Protein AF-A0A2V9RQV1-F1 (afdb_monomer_lite)

Radius of gyration: 17.55 Å; chains: 1; bounding box: 48×33×41 Å

Secondary structure (DSSP, 8-state):
--PPPTTTTS--GGGS--BTTB--HHHHHTTPPPTTS---S------HHHHHHHHH-HHHHHHHHHHHHHHHHHS-SSHHHHHHHHHHHHHSSPPPHHHHHHHHHHHHHHHHHTT-

Sequence (116 aa):
YTQSPKPDLYRRGMYTVWKRTVPPPSLTILDAPDREKCTARRAVTNTPLQALVLLNDPTYVEASRALADRTLRNGGRSDHARIDFAFKLATARTPDPQERAVLLGSLREFRSIYRH

Foldseek 3Di:
DDQDDPPVNDDDCVPPDQDLVDGDVLCVLCQNDRPVDDDPDGDDDPDVVNVVCCVPPVVNVVVVVVLQVCLVVPQDDDPLSSCQSSCCVVPVDGDDPVRSVVVVVVVVVVCVVPVD

pLDDT: mean 70.28, std 18.47, range [38.59, 93.75]

Structure (mmCIF, N/CA/C/O backbone):
data_AF-A0A2V9RQV1-F1
#
_entry.id   AF-A0A2V9RQV1-F1
#
loop_
_atom_site.group_PDB
_atom_site.id
_atom_site.type_symbol
_atom_site.label_atom_id
_atom_site.label_alt_id
_atom_site.label_comp_id
_atom_site.label_asym_id
_atom_site.label_entity_id
_atom_site.label_seq_id
_atom_site.pdbx_PDB_ins_code
_atom_site.Cartn_x
_atom_site.Cartn_y
_atom_site.Cartn_z
_atom_site.occupancy
_atom_site.B_iso_or_equiv
_atom_site.auth_seq_id
_atom_site.auth_comp_id
_atom_site.auth_asym_id
_atom_site.auth_atom_id
_atom_site.pdbx_PDB_model_num
ATOM 1 N N . TYR A 1 1 ? 7.440 -3.660 -26.383 1.00 42.28 1 TYR A N 1
ATOM 2 C CA . TYR A 1 1 ? 7.339 -4.539 -25.203 1.00 42.28 1 TYR A CA 1
ATOM 3 C C . TYR A 1 1 ? 6.146 -5.446 -25.429 1.00 42.28 1 TYR A C 1
ATOM 5 O O . TYR A 1 1 ? 5.025 -4.957 -25.437 1.00 42.28 1 TYR A O 1
ATOM 13 N N . THR A 1 2 ? 6.381 -6.715 -25.748 1.00 38.59 2 THR A N 1
ATOM 14 C CA . THR A 1 2 ? 5.307 -7.660 -26.081 1.00 38.59 2 THR A CA 1
ATOM 15 C C . THR A 1 2 ? 4.941 -8.412 -24.811 1.00 38.59 2 THR A C 1
ATOM 17 O O . THR A 1 2 ? 5.786 -9.086 -24.229 1.00 38.59 2 THR A O 1
ATOM 20 N N . GLN A 1 3 ? 3.713 -8.224 -24.336 1.00 47.28 3 GLN A N 1
ATOM 21 C CA . GLN A 1 3 ? 3.222 -8.820 -23.098 1.00 47.28 3 GLN A CA 1
ATOM 22 C C . GLN A 1 3 ? 3.085 -10.343 -23.262 1.00 47.28 3 GLN A C 1
ATOM 24 O O . GLN A 1 3 ? 2.511 -10.810 -24.246 1.00 47.28 3 GLN A O 1
ATOM 29 N N . SER A 1 4 ? 3.606 -11.119 -22.311 1.00 51.34 4 SER A N 1
ATOM 30 C CA . SER A 1 4 ? 3.485 -12.583 -22.328 1.00 51.34 4 SER A CA 1
ATOM 31 C C . SER A 1 4 ? 2.015 -13.033 -22.218 1.00 51.34 4 SER A C 1
ATOM 33 O O . SER A 1 4 ? 1.238 -12.391 -21.502 1.00 51.34 4 SER A O 1
ATOM 35 N N . PRO A 1 5 ? 1.606 -14.129 -22.890 1.00 61.59 5 PRO A N 1
ATOM 36 C CA . PRO A 1 5 ? 0.226 -14.614 -22.865 1.00 61.59 5 PRO A CA 1
ATOM 37 C C . PRO A 1 5 ? -0.231 -15.046 -21.458 1.00 61.59 5 PRO A C 1
ATOM 39 O O . PRO A 1 5 ? 0.555 -15.526 -20.641 1.00 61.59 5 PRO A O 1
ATOM 42 N N . LYS A 1 6 ? -1.528 -14.842 -21.182 1.00 56.41 6 LYS A N 1
ATOM 43 C CA . LYS A 1 6 ? -2.225 -14.996 -19.887 1.00 56.41 6 LYS A CA 1
ATOM 44 C C . LYS A 1 6 ? -2.426 -16.478 -19.521 1.00 56.41 6 LYS A C 1
ATOM 46 O O . LYS A 1 6 ? -3.512 -17.017 -19.708 1.00 56.41 6 LYS A O 1
ATOM 51 N N . PRO A 1 7 ? -1.357 -17.172 -19.117 1.00 52.41 7 PRO A N 1
ATOM 52 C CA . PRO A 1 7 ? -1.179 -17.535 -17.703 1.00 52.41 7 PRO A CA 1
ATOM 53 C C . PRO A 1 7 ? 0.170 -17.070 -17.135 1.00 52.41 7 PRO A C 1
ATOM 55 O O . PRO A 1 7 ? 0.355 -16.997 -15.925 1.00 52.41 7 PRO A O 1
ATOM 58 N N . ASP A 1 8 ? 1.100 -16.710 -18.014 1.00 56.31 8 ASP A N 1
ATOM 59 C CA . ASP A 1 8 ? 2.508 -16.474 -17.704 1.00 56.31 8 ASP A CA 1
ATOM 60 C C . ASP A 1 8 ? 2.794 -15.023 -17.278 1.00 56.31 8 ASP A C 1
ATOM 62 O O . ASP A 1 8 ? 3.937 -14.659 -16.988 1.00 56.31 8 ASP A O 1
ATOM 66 N N . LEU A 1 9 ? 1.742 -14.199 -17.250 1.00 53.31 9 LEU A N 1
ATOM 67 C CA . LEU A 1 9 ? 1.756 -12.792 -16.856 1.00 53.31 9 LEU A CA 1
ATOM 68 C C . LEU A 1 9 ? 1.738 -12.606 -15.329 1.00 53.31 9 LEU A C 1
ATOM 70 O O . LEU A 1 9 ? 2.358 -11.680 -14.815 1.00 53.31 9 LEU A O 1
ATOM 74 N N . TYR A 1 10 ? 1.054 -13.492 -14.599 1.00 55.53 10 TYR A N 1
ATOM 75 C CA . TYR A 1 10 ? 0.882 -13.397 -13.147 1.00 55.53 10 TYR A CA 1
ATOM 76 C C . 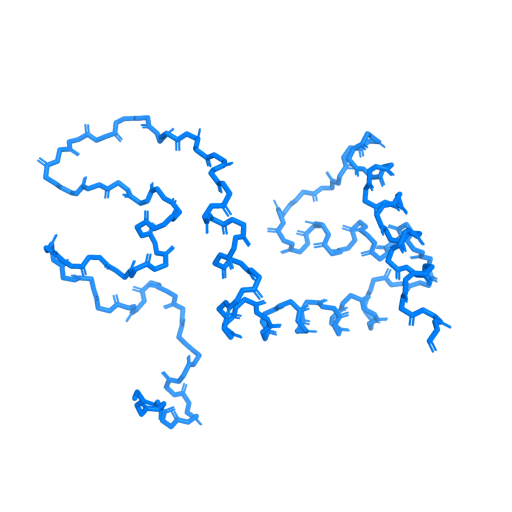TYR A 1 10 ? 1.739 -14.450 -12.442 1.00 55.53 10 TYR A C 1
ATOM 78 O O . TYR A 1 10 ? 1.256 -15.512 -12.053 1.00 55.53 10 TYR A O 1
ATOM 86 N N . ARG A 1 11 ? 3.033 -14.166 -12.269 1.00 63.34 11 ARG A N 1
ATOM 87 C CA . ARG A 1 11 ? 3.950 -15.035 -11.513 1.00 63.34 11 ARG A CA 1
ATOM 88 C C . ARG A 1 11 ? 4.288 -14.398 -10.174 1.00 63.34 11 ARG A C 1
ATOM 90 O O . ARG A 1 11 ? 4.452 -13.184 -10.077 1.00 63.34 11 ARG A O 1
ATOM 97 N N . ARG A 1 12 ? 4.437 -15.217 -9.127 1.00 56.88 12 ARG A N 1
ATOM 98 C CA . ARG A 1 12 ? 5.029 -14.742 -7.866 1.00 56.88 12 ARG A CA 1
ATOM 99 C C . ARG A 1 12 ? 6.444 -14.247 -8.176 1.00 56.88 12 ARG A C 1
ATOM 101 O O . ARG A 1 12 ? 7.188 -14.973 -8.829 1.00 56.88 12 ARG A O 1
ATOM 108 N N . GLY A 1 13 ? 6.830 -13.069 -7.677 1.00 55.28 13 GLY A N 1
ATOM 109 C CA . GLY A 1 13 ? 8.152 -12.472 -7.943 1.00 55.28 13 GLY A CA 1
ATOM 110 C C . GLY A 1 13 ? 9.347 -13.369 -7.577 1.00 55.28 13 GLY A C 1
ATOM 111 O O . GLY A 1 13 ? 10.436 -13.195 -8.109 1.00 55.28 13 GLY A O 1
ATOM 112 N N . MET A 1 14 ? 9.118 -14.386 -6.737 1.00 53.59 14 MET A N 1
ATOM 113 C CA . MET A 1 14 ? 10.054 -15.474 -6.430 1.00 53.59 14 MET A CA 1
ATOM 114 C C . MET A 1 14 ? 10.518 -16.267 -7.669 1.00 53.59 14 MET A C 1
ATOM 116 O O . MET A 1 14 ? 11.609 -16.825 -7.650 1.00 53.59 14 MET A O 1
ATOM 120 N N . TYR A 1 15 ? 9.716 -16.309 -8.736 1.00 51.25 15 TYR A N 1
ATOM 121 C CA . TYR A 1 15 ? 10.011 -17.036 -9.978 1.00 51.25 15 TYR A CA 1
ATOM 122 C C . TYR A 1 15 ? 10.481 -16.122 -11.116 1.00 51.25 15 TYR A C 1
ATOM 124 O O . TYR A 1 15 ? 10.589 -16.562 -12.262 1.00 51.25 15 TYR A O 1
ATOM 132 N N . THR A 1 16 ? 10.751 -14.848 -10.828 1.00 54.41 16 THR A N 1
ATOM 133 C CA . THR A 1 16 ? 11.355 -13.941 -11.805 1.00 54.41 16 THR A CA 1
ATOM 134 C C . THR A 1 16 ? 12.833 -14.287 -11.954 1.00 54.41 16 THR A C 1
ATOM 136 O O . THR A 1 16 ? 13.551 -14.425 -10.964 1.00 54.41 16 THR A O 1
ATOM 139 N N . VAL A 1 17 ? 13.305 -14.422 -13.196 1.00 53.09 17 VAL A N 1
ATOM 140 C CA . VAL A 1 17 ? 14.724 -14.669 -13.481 1.00 53.09 17 VAL A CA 1
ATOM 141 C C . VAL A 1 17 ? 15.550 -13.505 -12.936 1.00 53.09 17 VAL A C 1
ATOM 143 O O . VAL A 1 17 ? 15.470 -12.383 -13.431 1.00 53.09 17 VAL A O 1
ATOM 146 N N . TRP A 1 18 ? 16.356 -13.783 -11.916 1.00 43.28 18 TRP A N 1
ATOM 147 C CA . TRP A 1 18 ? 17.261 -12.817 -11.306 1.00 43.28 18 TRP A CA 1
ATOM 148 C C . TRP A 1 18 ? 18.658 -13.014 -11.898 1.00 43.28 18 TRP A C 1
ATOM 150 O O . TRP A 1 18 ? 19.372 -13.952 -11.539 1.00 43.28 18 TRP A O 1
ATOM 160 N N . LYS A 1 19 ? 19.058 -12.151 -12.837 1.00 49.16 19 LYS A N 1
ATOM 161 C CA . LYS A 1 19 ? 20.439 -12.125 -13.341 1.00 49.16 19 LYS A CA 1
ATOM 162 C C . LYS A 1 19 ? 21.303 -11.352 -12.343 1.00 49.16 19 LYS A C 1
ATOM 164 O O . LYS A 1 19 ? 20.899 -10.273 -11.920 1.00 49.16 19 LYS A O 1
ATOM 169 N N . ARG A 1 20 ? 22.479 -11.884 -11.974 1.00 49.31 20 ARG A N 1
ATOM 170 C CA . ARG A 1 20 ? 23.377 -11.281 -10.959 1.00 49.31 20 ARG A CA 1
ATOM 171 C C . ARG A 1 20 ? 23.680 -9.800 -11.218 1.00 49.31 20 ARG A C 1
ATOM 173 O O . ARG A 1 20 ? 23.742 -9.038 -10.271 1.00 49.31 20 ARG A O 1
ATOM 180 N N . THR A 1 21 ? 23.790 -9.401 -12.481 1.00 41.09 21 THR A N 1
ATOM 181 C CA . THR A 1 21 ? 24.127 -8.034 -12.910 1.00 41.09 21 THR A CA 1
ATOM 182 C C . THR A 1 21 ? 22.934 -7.199 -13.384 1.00 41.09 21 THR A C 1
ATOM 184 O O . THR A 1 21 ? 23.107 -6.027 -13.697 1.00 41.09 21 THR A O 1
ATOM 187 N N . VAL A 1 22 ? 21.724 -7.770 -13.461 1.00 50.72 22 VAL A N 1
ATOM 188 C CA . VAL A 1 22 ? 20.514 -7.054 -13.907 1.00 50.72 22 VAL A CA 1
ATOM 189 C C . VAL A 1 22 ? 19.325 -7.493 -13.044 1.00 50.72 22 VAL A C 1
ATOM 191 O O . VAL A 1 22 ? 18.566 -8.387 -13.440 1.00 50.72 22 VAL A O 1
ATOM 194 N N . PRO A 1 23 ? 19.174 -6.930 -11.832 1.00 52.31 23 PRO A N 1
ATOM 195 C CA . PRO A 1 23 ? 17.968 -7.125 -11.040 1.00 52.31 23 PRO A CA 1
ATOM 196 C C . PRO A 1 23 ? 16.734 -6.567 -11.776 1.00 52.31 23 PRO A C 1
ATOM 198 O O . PRO A 1 23 ? 16.857 -5.629 -12.570 1.00 52.31 23 PRO A O 1
ATOM 201 N N . PRO A 1 24 ? 15.530 -7.120 -11.530 1.00 54.94 24 PRO A N 1
ATOM 202 C CA . PRO A 1 24 ? 14.290 -6.557 -12.051 1.00 54.94 24 PRO A CA 1
ATOM 203 C C . PRO A 1 24 ? 14.176 -5.070 -11.671 1.00 54.94 24 PRO A C 1
ATOM 205 O O . PRO A 1 24 ? 14.311 -4.748 -10.489 1.00 54.94 24 PRO A O 1
ATOM 208 N N . PRO A 1 25 ? 13.913 -4.160 -12.626 1.00 54.38 25 PRO A N 1
ATOM 209 C CA . PRO A 1 25 ? 14.002 -2.716 -12.395 1.00 54.38 25 PRO A CA 1
ATOM 210 C C . PRO A 1 25 ? 13.075 -2.219 -11.273 1.00 54.38 25 PRO A C 1
ATOM 212 O O . PRO A 1 25 ? 13.452 -1.328 -10.517 1.00 54.38 25 PRO A O 1
ATOM 215 N N . SER A 1 26 ? 11.912 -2.850 -11.087 1.00 51.66 26 SER A N 1
ATOM 216 C CA . SER A 1 26 ? 10.981 -2.548 -9.991 1.00 51.66 26 SER A CA 1
ATOM 217 C C . SER A 1 26 ? 11.530 -2.888 -8.598 1.00 51.66 26 SER A C 1
ATOM 219 O O . SER A 1 26 ? 11.162 -2.235 -7.625 1.00 51.66 26 SER A O 1
ATOM 221 N N . LEU A 1 27 ? 12.428 -3.874 -8.486 1.00 55.25 27 LEU A N 1
ATOM 222 C CA . LEU A 1 27 ? 13.088 -4.238 -7.230 1.00 55.25 27 LEU A CA 1
ATOM 223 C C . LEU A 1 27 ? 14.263 -3.306 -6.926 1.00 55.25 27 LEU A C 1
ATOM 225 O O . LEU A 1 27 ? 14.428 -2.913 -5.776 1.00 55.25 27 LEU A O 1
ATOM 229 N N . THR A 1 28 ? 15.030 -2.898 -7.942 1.00 54.72 28 THR A N 1
ATOM 230 C CA . THR A 1 28 ? 16.098 -1.891 -7.796 1.00 54.72 28 THR A CA 1
ATOM 231 C C . THR A 1 28 ? 15.545 -0.566 -7.288 1.00 54.72 28 THR A C 1
ATOM 233 O O . THR A 1 28 ? 16.129 0.049 -6.404 1.00 54.72 28 THR A O 1
ATOM 236 N N . ILE A 1 29 ? 14.388 -0.152 -7.814 1.00 53.62 29 ILE A N 1
ATOM 237 C CA . ILE A 1 29 ? 13.703 1.067 -7.381 1.00 53.62 29 ILE A CA 1
ATOM 238 C C . ILE A 1 29 ? 13.278 0.972 -5.912 1.00 53.62 29 ILE A C 1
ATOM 240 O O . ILE A 1 29 ? 13.358 1.969 -5.212 1.00 53.62 29 ILE A O 1
ATOM 244 N N . LEU A 1 30 ? 12.887 -0.205 -5.418 1.00 53.62 30 LEU A N 1
ATOM 245 C CA . LEU A 1 30 ? 12.518 -0.436 -4.013 1.00 53.62 30 LEU A CA 1
ATOM 246 C C . LEU A 1 30 ? 13.719 -0.836 -3.138 1.00 53.62 30 LEU A C 1
ATOM 248 O O . LEU A 1 30 ? 13.569 -1.624 -2.200 1.00 53.62 30 LEU A O 1
ATOM 252 N N . ASP A 1 31 ? 14.908 -0.325 -3.452 1.00 51.84 31 ASP A N 1
ATOM 253 C CA . ASP A 1 31 ? 16.131 -0.522 -2.668 1.00 51.84 31 ASP A CA 1
ATOM 254 C C . ASP A 1 31 ? 16.466 -2.008 -2.442 1.00 51.84 31 ASP A C 1
ATOM 256 O O . ASP A 1 31 ? 16.800 -2.437 -1.329 1.00 51.84 31 ASP A O 1
ATOM 260 N N . ALA A 1 32 ? 16.312 -2.841 -3.479 1.00 48.19 32 ALA A N 1
ATOM 261 C CA . ALA A 1 32 ? 16.791 -4.217 -3.421 1.00 48.19 32 ALA A CA 1
ATOM 262 C C . ALA A 1 32 ? 18.320 -4.224 -3.228 1.00 48.19 32 ALA A C 1
ATOM 264 O O . ALA A 1 32 ? 19.030 -3.555 -3.981 1.00 48.19 32 ALA A O 1
ATOM 265 N N . PRO A 1 33 ? 18.839 -4.975 -2.239 1.00 49.25 33 PRO A N 1
ATOM 266 C CA . PRO A 1 33 ? 20.267 -5.006 -1.963 1.00 49.25 33 PRO A CA 1
ATOM 267 C C . PRO A 1 33 ? 21.026 -5.687 -3.106 1.00 49.25 33 PRO A C 1
ATOM 269 O O . PRO A 1 33 ? 20.592 -6.718 -3.632 1.00 49.25 33 PRO A O 1
ATOM 272 N N . ASP A 1 34 ? 22.180 -5.125 -3.456 1.00 49.09 34 ASP A N 1
ATOM 273 C CA . ASP A 1 34 ? 23.133 -5.753 -4.366 1.00 49.09 34 ASP A CA 1
ATOM 274 C C . ASP A 1 34 ? 23.757 -6.995 -3.699 1.00 49.09 34 ASP A C 1
ATOM 276 O O . ASP A 1 34 ? 24.010 -7.014 -2.492 1.00 49.09 34 ASP A O 1
ATOM 280 N N . ARG A 1 35 ? 23.981 -8.060 -4.474 1.00 53.50 35 ARG A N 1
ATOM 281 C CA . ARG A 1 35 ? 24.515 -9.345 -3.988 1.00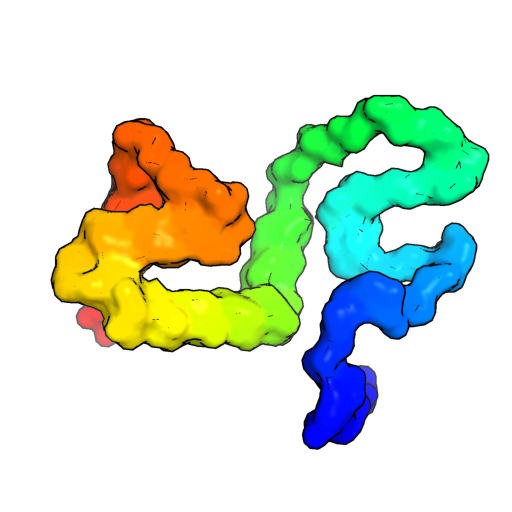 53.50 35 ARG A CA 1
ATOM 282 C C . ARG A 1 35 ? 26.042 -9.417 -4.008 1.00 53.50 35 ARG A C 1
ATOM 284 O O . ARG A 1 35 ? 26.593 -10.416 -3.557 1.00 53.50 35 ARG A O 1
ATOM 291 N N . GLU A 1 36 ? 26.715 -8.372 -4.479 1.00 52.72 36 GLU A N 1
ATOM 292 C CA . GLU A 1 36 ? 28.180 -8.255 -4.459 1.00 52.72 36 GLU A CA 1
ATOM 293 C C . GLU A 1 36 ? 28.737 -7.948 -3.052 1.00 52.72 36 GLU A C 1
ATOM 295 O O . GLU A 1 36 ? 29.929 -8.121 -2.799 1.00 52.72 36 GLU A O 1
ATOM 300 N N . LYS A 1 37 ? 27.895 -7.494 -2.107 1.00 48.88 37 LYS A N 1
ATOM 301 C CA . LYS A 1 37 ? 28.309 -7.138 -0.738 1.00 48.88 37 LYS A CA 1
ATOM 302 C C . LYS A 1 37 ? 27.283 -7.585 0.304 1.00 48.88 37 LYS A C 1
ATOM 304 O O . LYS A 1 37 ? 26.075 -7.462 0.115 1.00 48.88 37 LYS A O 1
ATOM 309 N N . CYS A 1 38 ? 27.769 -8.070 1.447 1.00 48.94 38 CYS A N 1
ATOM 310 C CA . CYS A 1 38 ? 26.918 -8.448 2.574 1.00 48.94 38 CYS A CA 1
ATOM 311 C C . CYS A 1 38 ? 26.251 -7.187 3.154 1.00 48.94 38 CYS A C 1
ATOM 313 O O . CYS A 1 38 ? 26.918 -6.355 3.767 1.00 48.94 38 CYS A O 1
ATOM 315 N N . THR A 1 39 ? 24.947 -7.014 2.924 1.00 54.84 39 THR A N 1
ATOM 316 C CA . THR A 1 39 ? 24.210 -5.811 3.343 1.00 54.84 39 THR A CA 1
ATOM 317 C C . THR A 1 39 ? 23.382 -6.123 4.591 1.00 54.84 39 THR A C 1
ATOM 319 O O . THR A 1 39 ? 22.302 -6.697 4.496 1.00 54.84 39 THR A O 1
ATOM 322 N N . ALA A 1 40 ? 23.891 -5.763 5.775 1.00 56.09 40 ALA A N 1
ATOM 323 C CA . ALA A 1 40 ? 23.243 -6.058 7.062 1.00 56.09 40 ALA A CA 1
ATOM 324 C C . ALA A 1 40 ? 22.039 -5.147 7.385 1.00 56.09 40 ALA A C 1
ATOM 326 O O . ALA A 1 40 ? 21.202 -5.496 8.215 1.00 56.09 40 ALA A O 1
ATOM 327 N N . ARG A 1 41 ? 21.933 -3.976 6.740 1.00 49.75 41 ARG A N 1
ATOM 328 C CA . ARG A 1 41 ? 20.876 -2.985 6.988 1.00 49.75 41 ARG A CA 1
ATOM 329 C C . ARG A 1 41 ? 20.309 -2.487 5.666 1.00 49.75 41 ARG A C 1
ATOM 331 O O . ARG A 1 41 ? 21.043 -1.945 4.846 1.00 49.75 41 ARG A O 1
ATOM 338 N N . ARG A 1 42 ? 19.000 -2.654 5.469 1.00 55.91 42 ARG A N 1
ATOM 339 C CA . ARG A 1 42 ? 18.298 -2.104 4.306 1.00 55.91 42 ARG A CA 1
ATOM 340 C C . ARG A 1 42 ? 18.160 -0.592 4.480 1.00 55.91 42 ARG A C 1
ATOM 342 O O . ARG A 1 42 ? 17.695 -0.142 5.529 1.00 55.91 42 ARG A O 1
ATOM 349 N N . ALA A 1 43 ? 18.584 0.177 3.481 1.00 56.84 43 ALA A N 1
ATOM 350 C CA . ALA A 1 43 ? 18.310 1.606 3.447 1.00 56.84 43 ALA A CA 1
ATOM 351 C C . ALA A 1 43 ? 16.797 1.807 3.287 1.00 56.84 43 ALA A C 1
ATOM 353 O O . ALA A 1 43 ? 16.163 1.136 2.476 1.00 56.84 43 ALA A O 1
ATOM 354 N N . VAL A 1 44 ? 16.216 2.680 4.107 1.00 52.22 44 VAL A N 1
ATOM 355 C CA . VAL A 1 44 ? 14.836 3.131 3.924 1.00 52.22 44 VAL A CA 1
ATOM 356 C C . VAL A 1 44 ? 14.935 4.424 3.138 1.00 52.22 44 VAL A C 1
ATOM 358 O O . VAL A 1 44 ? 15.313 5.456 3.691 1.00 52.22 44 VAL A O 1
ATOM 361 N N . THR A 1 45 ? 14.661 4.355 1.844 1.00 50.84 45 THR A N 1
ATOM 362 C CA . THR A 1 45 ? 14.590 5.528 0.982 1.00 50.84 45 THR A CA 1
ATOM 363 C C . THR A 1 45 ? 13.123 5.761 0.627 1.00 50.84 45 THR A C 1
ATOM 365 O O . THR A 1 45 ? 12.377 4.816 0.414 1.00 50.84 45 THR A O 1
ATOM 368 N N . ASN A 1 46 ? 12.679 7.018 0.668 1.00 49.62 46 ASN A N 1
ATOM 369 C CA . ASN A 1 46 ? 11.319 7.452 0.332 1.00 49.62 46 ASN A CA 1
ATOM 370 C C . ASN A 1 46 ? 11.364 8.441 -0.843 1.00 49.62 46 ASN A C 1
ATOM 372 O O . ASN A 1 46 ? 10.770 9.520 -0.796 1.00 49.62 46 ASN A O 1
ATOM 376 N N . THR A 1 47 ? 12.145 8.117 -1.879 1.00 56.00 47 THR A N 1
ATOM 377 C CA . THR A 1 47 ? 12.361 9.061 -2.981 1.00 56.00 47 THR A CA 1
ATOM 378 C C . THR A 1 47 ? 11.078 9.255 -3.795 1.00 56.00 47 THR A C 1
ATOM 380 O O . THR A 1 47 ? 10.353 8.292 -4.052 1.00 56.00 47 THR A O 1
ATOM 383 N N . PRO A 1 48 ? 10.812 10.475 -4.294 1.00 51.97 48 PRO A N 1
ATOM 384 C CA . PRO A 1 48 ? 9.672 10.750 -5.174 1.00 51.97 48 PRO A CA 1
ATOM 385 C C . PRO A 1 48 ? 9.587 9.834 -6.411 1.00 51.97 48 PRO A C 1
ATOM 387 O O . PRO A 1 48 ? 8.498 9.578 -6.920 1.00 51.97 48 PRO A O 1
ATOM 390 N N . LEU A 1 49 ? 10.716 9.281 -6.871 1.00 55.53 49 LEU A N 1
ATOM 391 C CA . LEU A 1 49 ? 10.772 8.322 -7.979 1.00 55.53 49 LEU A CA 1
ATOM 392 C C . LEU A 1 49 ? 10.106 6.976 -7.650 1.00 55.53 49 LEU A C 1
ATOM 394 O O . LEU A 1 49 ? 9.462 6.392 -8.519 1.00 55.53 49 LEU A O 1
ATOM 398 N N . GLN A 1 50 ? 10.196 6.500 -6.405 1.00 52.91 50 GLN A N 1
ATOM 399 C CA . GLN A 1 50 ? 9.495 5.288 -5.967 1.00 52.91 50 GLN A CA 1
ATOM 400 C C . GLN A 1 50 ? 7.975 5.494 -5.976 1.00 52.91 50 GLN A C 1
ATOM 402 O O . GLN A 1 50 ? 7.236 4.623 -6.436 1.00 52.91 50 GLN A O 1
ATOM 407 N N . ALA A 1 51 ? 7.506 6.672 -5.547 1.00 56.38 51 ALA A N 1
ATOM 408 C CA . ALA A 1 51 ? 6.093 7.042 -5.624 1.00 56.38 51 ALA A CA 1
ATOM 409 C C . ALA A 1 51 ? 5.607 7.143 -7.082 1.00 56.38 51 ALA A C 1
ATOM 411 O O . ALA A 1 51 ? 4.513 6.678 -7.403 1.00 56.38 51 ALA A O 1
ATOM 412 N N . LEU A 1 52 ? 6.440 7.674 -7.984 1.00 56.59 52 LEU A N 1
ATOM 413 C CA . LEU A 1 52 ? 6.122 7.766 -9.410 1.00 56.59 52 LEU A CA 1
ATOM 414 C C . LEU A 1 52 ? 6.002 6.382 -10.067 1.00 56.59 52 LEU A C 1
ATOM 416 O O . LEU A 1 52 ? 5.115 6.173 -10.888 1.00 56.59 52 LEU A O 1
ATOM 420 N N . VAL A 1 53 ? 6.846 5.420 -9.693 1.00 56.56 53 VAL A N 1
ATOM 421 C CA . VAL A 1 53 ? 6.773 4.045 -10.217 1.00 56.56 53 VAL A CA 1
ATOM 422 C C . VAL A 1 53 ? 5.521 3.321 -9.723 1.00 56.56 53 VAL A C 1
ATOM 424 O O . VAL A 1 53 ? 4.865 2.648 -10.515 1.00 56.56 53 VAL A O 1
ATOM 427 N N . LEU A 1 54 ? 5.128 3.508 -8.459 1.00 55.91 54 LEU A N 1
ATOM 428 C CA . LEU A 1 54 ? 3.851 2.987 -7.953 1.00 55.91 54 LEU A CA 1
ATOM 429 C C . LEU A 1 54 ? 2.645 3.575 -8.700 1.00 55.91 54 LEU A C 1
ATOM 431 O O . LEU A 1 54 ? 1.656 2.875 -8.904 1.00 55.91 54 LEU A O 1
ATOM 435 N N . LEU A 1 55 ? 2.735 4.842 -9.113 1.00 58.31 55 LEU A N 1
ATOM 436 C CA . LEU A 1 55 ? 1.661 5.536 -9.821 1.00 58.31 55 LEU A CA 1
ATOM 437 C C . LEU A 1 55 ? 1.575 5.166 -11.312 1.00 58.31 55 LEU A C 1
ATOM 439 O O . LEU A 1 55 ? 0.485 5.200 -11.876 1.00 58.31 55 LEU A O 1
ATOM 443 N N . ASN A 1 56 ? 2.699 4.82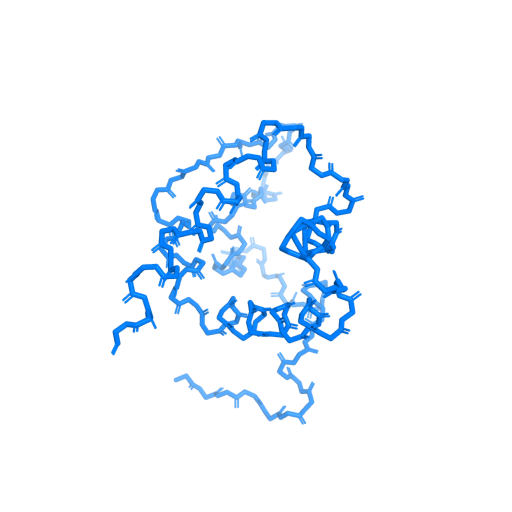2 -11.953 1.00 57.69 56 ASN A N 1
ATOM 444 C CA . ASN A 1 56 ? 2.775 4.667 -13.412 1.00 57.69 56 ASN A CA 1
ATOM 445 C C . ASN A 1 56 ? 2.977 3.227 -13.906 1.00 57.69 56 ASN A C 1
ATOM 447 O O . ASN A 1 56 ? 2.726 2.966 -15.082 1.00 57.69 56 ASN A O 1
ATOM 451 N N . ASP A 1 57 ? 3.427 2.285 -13.070 1.00 62.22 57 ASP A N 1
ATOM 452 C CA . ASP A 1 57 ? 3.588 0.898 -13.518 1.00 62.22 57 ASP A CA 1
ATOM 453 C C . ASP A 1 57 ? 2.212 0.207 -13.628 1.00 62.22 57 ASP A C 1
ATOM 455 O O . ASP A 1 57 ? 1.484 0.119 -12.627 1.00 62.22 57 ASP A O 1
ATOM 459 N N . PRO A 1 58 ? 1.853 -0.351 -14.801 1.00 69.19 58 PRO A N 1
ATOM 460 C CA . PRO A 1 58 ? 0.593 -1.067 -14.996 1.00 69.19 58 PRO A CA 1
ATOM 461 C C . PRO A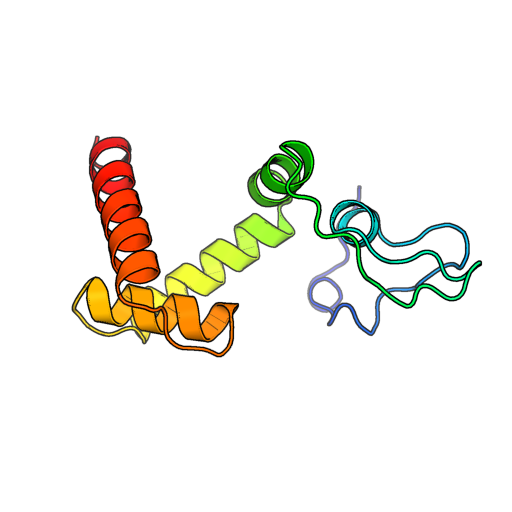 1 58 ? 0.360 -2.184 -13.972 1.00 69.19 58 PRO A C 1
ATOM 463 O O . PRO A 1 58 ? -0.778 -2.463 -13.609 1.00 69.19 58 PRO A O 1
ATOM 466 N N . THR A 1 59 ? 1.425 -2.808 -13.467 1.00 69.50 59 THR A N 1
ATOM 467 C CA . THR A 1 59 ? 1.347 -3.885 -12.474 1.00 69.50 59 THR A CA 1
ATOM 468 C C . THR A 1 59 ? 0.811 -3.380 -11.135 1.00 69.50 59 THR A C 1
ATOM 470 O O . THR A 1 59 ? -0.035 -4.036 -10.527 1.00 69.50 59 THR A O 1
ATOM 473 N N . TYR A 1 60 ? 1.262 -2.207 -10.678 1.00 66.81 60 TYR A N 1
ATOM 474 C CA . TYR A 1 60 ? 0.785 -1.598 -9.433 1.00 66.81 60 TYR A CA 1
ATOM 475 C C . TYR A 1 60 ? -0.618 -1.002 -9.599 1.00 66.81 60 TYR A C 1
ATOM 477 O O . TYR A 1 60 ? -1.441 -1.103 -8.685 1.00 66.81 60 TYR A O 1
ATOM 485 N N . VAL A 1 61 ? -0.949 -0.480 -10.783 1.00 73.94 61 VAL A N 1
ATOM 486 C CA . VAL A 1 61 ? -2.313 -0.026 -11.102 1.00 73.94 61 VAL A CA 1
ATOM 487 C C . VAL A 1 61 ? -3.302 -1.200 -11.112 1.00 73.94 61 VAL A C 1
ATOM 489 O O . VAL A 1 61 ? -4.354 -1.128 -10.482 1.00 73.94 61 VAL A O 1
ATOM 492 N N . GLU A 1 62 ? -2.964 -2.325 -11.738 1.00 76.62 62 GLU A N 1
ATOM 493 C CA . GLU A 1 62 ? -3.820 -3.520 -11.724 1.00 76.62 62 GLU A CA 1
ATOM 494 C C . GLU A 1 62 ? -3.919 -4.141 -10.321 1.00 76.62 62 GLU A C 1
ATOM 496 O O . GLU A 1 62 ? -5.007 -4.516 -9.877 1.00 76.62 62 GLU A O 1
ATOM 501 N N . ALA A 1 63 ? -2.815 -4.182 -9.569 1.00 78.12 63 ALA A N 1
ATOM 502 C CA . ALA A 1 63 ? -2.830 -4.642 -8.183 1.00 78.12 63 ALA A CA 1
ATOM 503 C C . ALA A 1 63 ? -3.698 -3.745 -7.285 1.00 78.12 63 ALA A C 1
ATOM 505 O O . ALA A 1 63 ? -4.455 -4.259 -6.460 1.00 78.12 63 ALA A O 1
ATOM 506 N N . SER A 1 64 ? -3.638 -2.420 -7.458 1.00 79.69 64 SER A N 1
ATOM 507 C CA . SER A 1 64 ? -4.473 -1.479 -6.703 1.00 79.69 64 SER A CA 1
ATOM 508 C C . SER A 1 64 ? -5.956 -1.607 -7.063 1.00 79.69 64 SER A C 1
ATOM 510 O O . SER A 1 64 ? -6.792 -1.601 -6.159 1.00 79.69 64 SER A O 1
ATOM 512 N N . ARG A 1 65 ? -6.302 -1.845 -8.337 1.00 82.56 65 ARG A N 1
ATOM 513 C CA . ARG A 1 65 ? -7.676 -2.180 -8.762 1.00 82.56 65 ARG A CA 1
ATOM 514 C C . ARG A 1 65 ? -8.180 -3.468 -8.116 1.00 82.56 65 ARG A C 1
ATOM 516 O O . ARG A 1 65 ? -9.274 -3.483 -7.555 1.00 82.56 65 ARG A O 1
ATOM 523 N N . ALA A 1 66 ? -7.380 -4.532 -8.142 1.00 87.38 66 ALA A N 1
ATOM 524 C CA . ALA A 1 66 ? -7.741 -5.803 -7.516 1.00 87.38 66 ALA A CA 1
ATOM 525 C C . ALA A 1 66 ? -7.882 -5.674 -5.987 1.00 87.38 66 ALA A C 1
ATOM 527 O O . ALA A 1 66 ? -8.784 -6.262 -5.384 1.00 87.38 66 ALA A O 1
ATOM 528 N N . LEU A 1 67 ? -7.018 -4.879 -5.348 1.00 86.62 67 LEU A N 1
ATOM 529 C CA . LEU A 1 67 ? -7.110 -4.556 -3.925 1.00 86.62 67 LEU A CA 1
ATOM 530 C C . LEU A 1 67 ? -8.394 -3.777 -3.610 1.00 86.62 67 LEU A C 1
ATOM 532 O O . LEU A 1 67 ? -9.086 -4.106 -2.643 1.00 86.62 67 LEU A O 1
ATOM 536 N N . ALA A 1 68 ? -8.736 -2.783 -4.430 1.00 86.62 68 ALA A N 1
ATOM 537 C CA . ALA A 1 68 ? -9.956 -1.999 -4.283 1.00 86.62 68 ALA A CA 1
ATOM 538 C C . ALA A 1 68 ? -11.210 -2.877 -4.415 1.00 86.62 68 ALA A C 1
ATOM 540 O O . ALA A 1 68 ? -12.066 -2.840 -3.532 1.00 86.62 68 ALA A O 1
ATOM 541 N N . ASP A 1 69 ? -11.292 -3.730 -5.441 1.00 89.81 69 ASP A N 1
ATOM 542 C CA . ASP A 1 69 ? -12.424 -4.646 -5.640 1.00 89.81 69 ASP A CA 1
ATOM 543 C C . ASP A 1 69 ? -12.599 -5.600 -4.445 1.00 89.81 69 ASP A C 1
ATOM 545 O O . ASP A 1 69 ? -13.688 -5.714 -3.875 1.00 89.81 69 ASP A O 1
ATOM 549 N N . ARG A 1 70 ? -11.506 -6.207 -3.961 1.00 90.69 70 ARG A N 1
ATOM 550 C CA . ARG A 1 70 ? -11.543 -7.057 -2.757 1.00 90.69 70 ARG A CA 1
ATOM 551 C C . ARG A 1 70 ? -11.996 -6.292 -1.517 1.00 90.69 70 ARG A C 1
ATOM 553 O O . ARG A 1 70 ? -12.734 -6.852 -0.706 1.00 90.69 70 ARG A O 1
ATOM 560 N N . THR A 1 71 ? -11.567 -5.042 -1.371 1.00 92.31 71 THR A N 1
ATOM 561 C CA . THR A 1 71 ? -11.922 -4.183 -0.235 1.00 92.31 71 THR A CA 1
ATOM 562 C C . THR A 1 71 ? -13.392 -3.783 -0.272 1.00 92.31 71 THR A C 1
ATOM 564 O O . THR A 1 71 ? -14.066 -3.831 0.753 1.00 92.31 71 THR A O 1
ATOM 567 N N . LEU A 1 72 ? -13.926 -3.435 -1.443 1.00 90.25 72 LEU A N 1
ATOM 568 C CA . LEU A 1 72 ? -15.334 -3.066 -1.593 1.00 90.25 72 LEU A CA 1
ATOM 569 C C . LEU A 1 72 ? -16.274 -4.250 -1.346 1.00 90.25 72 LEU A C 1
ATOM 571 O O . LEU A 1 72 ? -17.344 -4.056 -0.771 1.00 90.25 72 LEU A O 1
ATOM 575 N N . ARG A 1 73 ? -15.863 -5.465 -1.732 1.00 91.38 73 ARG A N 1
ATOM 576 C CA . ARG A 1 73 ? -16.645 -6.693 -1.521 1.00 91.38 73 ARG A CA 1
ATOM 577 C C . ARG A 1 73 ? -16.584 -7.207 -0.084 1.00 91.38 73 ARG A C 1
ATOM 579 O O . ARG A 1 73 ? -17.615 -7.566 0.472 1.00 91.38 73 ARG A O 1
ATOM 586 N N . ASN A 1 74 ? -15.392 -7.242 0.516 1.00 91.75 74 ASN A N 1
ATOM 587 C CA . ASN A 1 74 ? -15.153 -7.961 1.776 1.00 91.75 74 ASN A CA 1
ATOM 588 C C . ASN A 1 74 ? -14.828 -7.053 2.972 1.00 91.75 74 ASN A C 1
ATOM 590 O O . ASN A 1 74 ? -14.855 -7.513 4.109 1.00 91.75 74 ASN A O 1
ATOM 594 N N . GLY A 1 75 ? -14.531 -5.772 2.747 1.00 86.50 75 GLY A N 1
ATOM 595 C CA . GLY A 1 75 ? -14.143 -4.815 3.792 1.00 86.50 75 GLY A CA 1
ATOM 596 C C . GLY A 1 75 ? -15.312 -4.222 4.582 1.00 86.50 75 GLY A C 1
ATOM 597 O O . GLY A 1 75 ? -15.118 -3.306 5.372 1.00 86.50 75 GLY A O 1
ATOM 598 N N . GLY A 1 76 ? -16.538 -4.707 4.376 1.00 91.00 76 GLY A N 1
ATOM 599 C CA . GLY A 1 76 ? -17.725 -4.235 5.086 1.00 91.00 76 GLY A CA 1
ATOM 600 C C . GLY A 1 76 ? -18.335 -2.944 4.523 1.00 91.00 76 GLY A C 1
ATOM 601 O O . GLY A 1 76 ? -18.063 -2.520 3.394 1.00 91.00 76 GLY A O 1
ATOM 602 N N . ARG A 1 77 ? -19.239 -2.342 5.311 1.00 88.75 77 ARG A N 1
ATOM 603 C CA . ARG A 1 77 ? -20.102 -1.222 4.881 1.00 88.75 77 ARG A CA 1
ATOM 604 C C . ARG A 1 77 ? -19.590 0.167 5.267 1.00 88.75 77 ARG A C 1
ATOM 606 O O . ARG A 1 77 ? -20.018 1.137 4.653 1.00 88.75 77 ARG A O 1
ATOM 613 N N . SER A 1 78 ? -18.704 0.277 6.257 1.00 92.44 78 SER A N 1
ATOM 614 C CA . SER A 1 78 ? -18.148 1.561 6.698 1.00 92.44 78 SER A CA 1
ATOM 615 C C . SER A 1 78 ? -16.769 1.813 6.093 1.00 92.44 78 SER A C 1
ATOM 617 O O . SER A 1 78 ? -16.006 0.880 5.843 1.00 92.44 78 SER A O 1
ATOM 619 N N . ASP A 1 79 ? -16.421 3.086 5.898 1.00 91.31 79 ASP A N 1
ATOM 620 C CA . ASP A 1 79 ? -15.091 3.467 5.406 1.00 91.31 79 ASP A CA 1
ATOM 621 C C . ASP A 1 79 ? -13.977 3.047 6.368 1.00 91.31 79 ASP A C 1
ATOM 623 O O . ASP A 1 79 ? -12.913 2.626 5.928 1.00 91.31 79 ASP A O 1
ATOM 627 N N . HIS A 1 80 ? -14.251 3.077 7.675 1.00 93.00 80 HIS A N 1
ATOM 628 C CA . HIS A 1 80 ? -13.349 2.554 8.700 1.00 93.00 80 HIS A CA 1
ATOM 629 C C . HIS A 1 80 ? -13.039 1.068 8.485 1.00 93.00 80 HIS A C 1
ATOM 631 O O . HIS A 1 80 ? -11.872 0.697 8.403 1.00 93.00 80 HIS A O 1
ATOM 637 N N . ALA A 1 81 ? -14.070 0.227 8.345 1.00 92.19 81 ALA A N 1
ATOM 638 C CA . ALA A 1 81 ? -13.881 -1.211 8.159 1.00 92.19 81 ALA A CA 1
ATOM 639 C C . ALA A 1 81 ? -13.152 -1.520 6.842 1.00 92.19 81 ALA A C 1
ATOM 641 O O . ALA A 1 81 ? -12.289 -2.397 6.795 1.00 92.19 81 ALA A O 1
ATOM 642 N N . ARG A 1 82 ? -13.443 -0.749 5.787 1.00 93.06 82 ARG A N 1
ATOM 643 C CA . ARG A 1 82 ? -12.783 -0.880 4.484 1.00 93.06 82 ARG A CA 1
ATOM 644 C C . ARG A 1 82 ? -11.310 -0.495 4.547 1.00 93.06 82 ARG A C 1
ATOM 646 O O . ARG A 1 82 ? -10.484 -1.221 4.003 1.00 93.06 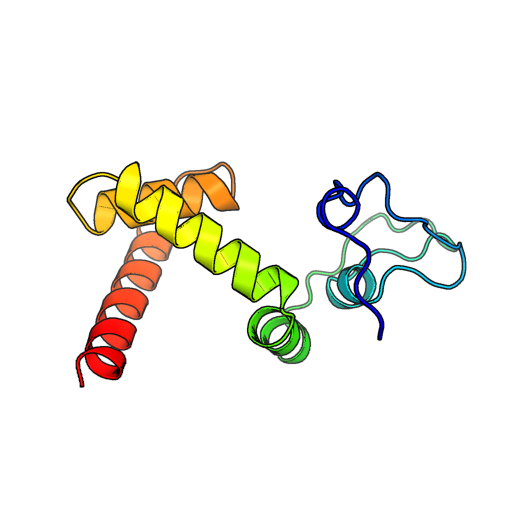82 ARG A O 1
ATOM 653 N N . ILE A 1 83 ? -10.974 0.600 5.228 1.00 93.50 83 ILE A N 1
ATOM 654 C CA . ILE A 1 83 ? -9.583 1.020 5.429 1.00 93.50 83 ILE A CA 1
ATOM 655 C C . ILE A 1 83 ? -8.827 -0.011 6.259 1.00 93.50 83 ILE A C 1
ATOM 657 O O . ILE A 1 83 ? -7.754 -0.435 5.844 1.00 93.50 83 ILE A O 1
ATOM 661 N N . ASP A 1 84 ? -9.398 -0.478 7.369 1.00 92.75 84 ASP A N 1
ATOM 662 C CA . ASP A 1 84 ? -8.760 -1.498 8.205 1.00 92.75 84 ASP A CA 1
ATOM 663 C C . ASP A 1 84 ? -8.516 -2.798 7.422 1.00 92.75 84 ASP A C 1
ATOM 665 O O . ASP A 1 84 ? -7.441 -3.394 7.515 1.00 92.75 84 ASP A O 1
ATOM 669 N N . PHE A 1 85 ? -9.489 -3.220 6.607 1.00 92.81 85 PHE A N 1
ATOM 670 C CA . PHE A 1 85 ? -9.369 -4.402 5.757 1.00 92.81 85 PHE A CA 1
ATOM 671 C C . PHE A 1 85 ? -8.281 -4.239 4.690 1.00 92.81 85 PHE A C 1
ATOM 673 O O . PHE A 1 85 ? -7.420 -5.111 4.554 1.00 92.81 85 PHE A O 1
ATOM 680 N N . ALA A 1 86 ? -8.295 -3.128 3.948 1.00 91.69 86 ALA A N 1
ATOM 681 C CA . ALA A 1 86 ? -7.308 -2.850 2.908 1.00 91.69 86 ALA A CA 1
ATOM 682 C C . ALA A 1 86 ? -5.896 -2.751 3.493 1.00 91.69 86 ALA A C 1
ATOM 684 O O . ALA A 1 86 ? -4.953 -3.338 2.959 1.00 91.69 86 ALA A O 1
ATOM 685 N N . PHE A 1 87 ? -5.764 -2.062 4.626 1.00 91.81 87 PHE A N 1
ATOM 686 C CA . PHE A 1 87 ? -4.497 -1.884 5.314 1.00 91.81 87 PHE A CA 1
ATOM 687 C C . PHE A 1 87 ? -3.937 -3.219 5.800 1.00 91.81 87 PHE A C 1
ATOM 689 O O . PHE A 1 87 ? -2.770 -3.522 5.555 1.00 91.81 87 PHE A O 1
ATOM 696 N N . LYS A 1 88 ? -4.780 -4.068 6.399 1.00 91.69 88 LYS A N 1
ATOM 697 C CA . LYS A 1 88 ? -4.384 -5.416 6.817 1.00 91.69 88 LYS A CA 1
ATOM 698 C C . LYS A 1 88 ? -4.004 -6.303 5.640 1.00 91.69 88 LYS A C 1
ATOM 700 O O . LYS A 1 88 ? -3.058 -7.076 5.748 1.00 91.69 88 LYS A O 1
ATOM 705 N N . LEU A 1 89 ? -4.697 -6.192 4.511 1.00 89.62 89 LEU A N 1
ATOM 706 C CA . LEU A 1 89 ? -4.370 -6.969 3.319 1.00 89.62 89 LEU A CA 1
ATOM 707 C C . LEU A 1 89 ? -3.020 -6.558 2.706 1.00 89.62 89 LEU A C 1
ATOM 709 O O . LEU A 1 89 ? -2.306 -7.418 2.195 1.00 89.62 89 LEU A O 1
ATOM 713 N N . ALA A 1 90 ? -2.662 -5.274 2.781 1.00 88.06 90 ALA A N 1
ATOM 714 C CA . ALA A 1 90 ? -1.404 -4.749 2.253 1.00 88.06 90 ALA A CA 1
ATOM 715 C C . ALA A 1 90 ? -0.210 -4.921 3.213 1.00 88.06 90 ALA A C 1
ATOM 717 O O . ALA A 1 9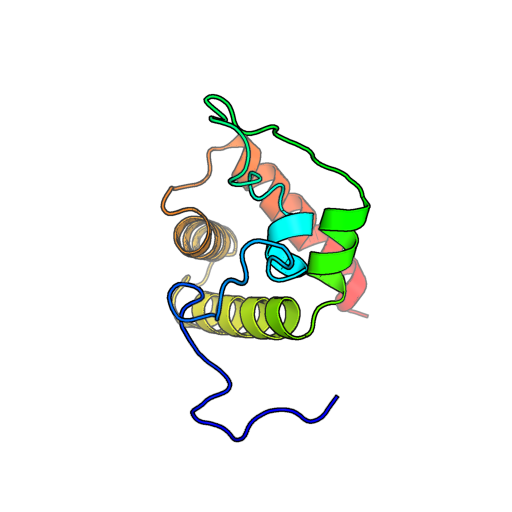0 ? 0.903 -5.179 2.765 1.00 88.06 90 ALA A O 1
ATOM 718 N N . THR A 1 91 ? -0.429 -4.777 4.524 1.00 89.88 91 THR A N 1
ATOM 719 C CA . THR A 1 91 ? 0.646 -4.680 5.536 1.00 89.88 91 THR A CA 1
ATOM 720 C C . THR A 1 91 ? 0.667 -5.823 6.550 1.00 89.88 91 THR A C 1
ATOM 722 O O . THR A 1 91 ? 1.562 -5.878 7.390 1.00 89.88 91 THR A O 1
ATOM 725 N N . ALA A 1 92 ? -0.318 -6.725 6.503 1.00 90.31 92 ALA A N 1
ATOM 726 C CA . ALA A 1 92 ? -0.539 -7.807 7.466 1.00 90.31 92 ALA A CA 1
ATOM 727 C C . ALA A 1 92 ? -0.786 -7.368 8.928 1.00 90.31 92 ALA A C 1
ATOM 729 O O . ALA A 1 92 ? -0.849 -8.218 9.815 1.00 90.31 92 ALA A O 1
ATOM 730 N N . ARG A 1 93 ? -1.004 -6.072 9.194 1.00 91.44 93 ARG A N 1
ATOM 731 C CA . ARG A 1 93 ? -1.328 -5.531 10.526 1.00 91.44 93 ARG A CA 1
ATOM 732 C C . ARG A 1 93 ? -2.539 -4.602 10.483 1.00 91.44 93 ARG A C 1
ATOM 734 O O . ARG A 1 93 ? -2.972 -4.189 9.415 1.00 91.44 93 ARG A O 1
ATOM 741 N N . THR A 1 94 ? -3.103 -4.278 11.640 1.00 90.56 94 THR A N 1
ATOM 742 C CA . THR A 1 94 ? -4.127 -3.230 11.749 1.00 90.56 94 THR A CA 1
ATOM 743 C C . THR A 1 94 ? -3.465 -1.850 11.800 1.00 90.56 94 THR A C 1
ATOM 745 O O . THR A 1 94 ? -2.382 -1.739 12.386 1.00 90.56 94 THR A O 1
ATOM 748 N N . PRO A 1 95 ? -4.078 -0.813 11.202 1.00 91.75 95 PRO A N 1
ATOM 749 C CA . PRO A 1 95 ? -3.559 0.544 11.304 1.00 91.75 95 PRO A CA 1
ATOM 750 C C . PRO A 1 95 ? -3.716 1.054 12.736 1.00 91.75 95 PRO A C 1
ATOM 752 O O . PRO A 1 95 ? -4.692 0.720 13.420 1.00 91.75 95 PRO A O 1
ATOM 755 N N . ASP A 1 96 ? -2.766 1.863 13.188 1.00 93.75 96 ASP A N 1
ATOM 756 C CA . ASP A 1 96 ? -2.917 2.598 14.441 1.00 93.75 96 ASP A CA 1
ATOM 757 C C . ASP A 1 96 ? -3.910 3.779 14.279 1.00 93.75 96 ASP A C 1
ATOM 759 O O . ASP A 1 96 ? -4.361 4.080 13.163 1.00 93.75 96 ASP A O 1
ATOM 763 N N . PRO A 1 97 ? -4.320 4.452 15.373 1.00 92.56 97 PRO A N 1
ATOM 764 C CA . PRO A 1 97 ? -5.278 5.553 15.290 1.00 92.56 97 PRO A CA 1
ATOM 765 C C . PRO A 1 97 ? -4.820 6.724 14.407 1.00 92.56 97 PRO A C 1
ATOM 767 O O . PRO A 1 97 ? -5.658 7.342 13.746 1.00 92.56 97 PRO A O 1
ATOM 770 N N . GLN A 1 98 ? -3.520 7.025 14.377 1.00 92.00 98 GLN A N 1
ATOM 771 C CA . GLN A 1 98 ? -2.958 8.127 13.599 1.00 92.00 98 GLN A CA 1
ATOM 772 C C . GLN A 1 98 ? -2.934 7.776 12.108 1.00 92.00 98 GLN A C 1
ATOM 774 O O . GLN A 1 98 ? -3.411 8.555 11.283 1.00 92.00 98 GLN A O 1
ATOM 779 N N . GLU A 1 99 ? -2.466 6.581 11.756 1.00 91.62 99 GLU A N 1
ATOM 780 C CA . GLU A 1 99 ? -2.470 6.066 10.384 1.00 91.62 99 GLU A CA 1
ATOM 781 C C . GLU A 1 99 ? -3.884 5.998 9.816 1.00 91.62 99 GLU A C 1
ATOM 783 O O . GLU A 1 99 ? -4.143 6.437 8.693 1.00 91.62 99 GLU A O 1
ATOM 788 N N . ARG A 1 100 ? -4.832 5.498 10.613 1.00 93.12 100 ARG A N 1
ATOM 789 C CA . ARG A 1 100 ? -6.235 5.434 10.213 1.00 93.12 100 ARG A CA 1
ATOM 790 C C . ARG A 1 100 ? -6.800 6.827 9.938 1.00 93.12 100 ARG A C 1
ATOM 792 O O . ARG A 1 100 ? -7.519 7.000 8.953 1.00 93.12 100 ARG A O 1
ATOM 799 N N . ALA A 1 101 ? -6.489 7.811 10.782 1.00 90.44 101 ALA A N 1
ATOM 800 C CA . ALA A 1 101 ? -6.940 9.186 10.591 1.00 90.44 101 ALA A CA 1
ATOM 801 C C . ALA A 1 101 ? -6.402 9.786 9.283 1.00 90.44 101 ALA A C 1
ATOM 803 O O . ALA A 1 101 ? -7.172 10.388 8.534 1.00 90.44 101 ALA A O 1
ATOM 804 N N . VAL A 1 102 ? -5.122 9.556 8.969 1.00 92.56 102 VAL A N 1
ATOM 805 C CA . VAL A 1 102 ? -4.508 9.993 7.705 1.00 92.56 102 VAL A CA 1
ATOM 806 C C . VAL A 1 102 ? -5.214 9.357 6.505 1.00 92.56 102 VAL A C 1
ATOM 808 O O . VAL A 1 102 ? -5.647 10.071 5.604 1.00 92.56 102 VAL A O 1
ATOM 811 N N . LEU A 1 103 ? -5.417 8.035 6.515 1.00 92.00 103 LEU A N 1
ATOM 812 C CA . LEU A 1 103 ? -6.063 7.313 5.409 1.00 92.00 103 LEU A CA 1
ATOM 813 C C . LEU A 1 103 ? -7.518 7.750 5.184 1.00 92.00 103 LEU A C 1
ATOM 815 O O . LEU A 1 103 ? -7.960 7.891 4.042 1.00 92.00 103 LEU A O 1
ATOM 819 N N . LEU A 1 104 ? -8.267 7.996 6.262 1.00 92.31 104 LEU A N 1
ATOM 820 C CA . LEU A 1 104 ? -9.621 8.548 6.180 1.00 92.31 104 LEU A CA 1
ATOM 821 C C . LEU A 1 104 ? -9.621 9.978 5.631 1.00 92.31 104 LEU A C 1
ATOM 823 O O . LEU A 1 104 ? -10.525 10.331 4.873 1.00 92.31 104 LEU A O 1
ATOM 827 N N . GLY A 1 105 ? -8.624 10.788 5.999 1.00 90.56 105 GLY A N 1
ATOM 828 C CA . GLY A 1 105 ? -8.406 12.124 5.448 1.00 90.56 105 GLY A CA 1
ATOM 829 C C . GLY A 1 105 ? -8.206 12.082 3.935 1.00 90.56 105 GLY A C 1
ATOM 830 O O . GLY A 1 105 ? -8.978 12.702 3.203 1.00 90.56 105 GLY A O 1
ATOM 831 N N . SER A 1 106 ? -7.266 11.261 3.461 1.00 89.50 106 SER A N 1
ATOM 832 C CA . SER A 1 106 ? -7.010 11.080 2.027 1.00 89.50 106 SER A CA 1
ATOM 833 C C . SER A 1 106 ? -8.238 10.560 1.275 1.00 89.50 106 SER A C 1
ATOM 835 O O . SER A 1 106 ? -8.537 11.026 0.180 1.00 89.50 106 SER A O 1
ATOM 837 N N . LEU A 1 107 ? -9.013 9.636 1.859 1.00 90.19 107 LEU A N 1
ATOM 838 C CA . LEU A 1 107 ? -10.249 9.152 1.234 1.00 90.19 107 LEU A CA 1
ATOM 839 C C . LEU A 1 107 ? -11.276 10.277 1.025 1.00 90.19 107 LEU A C 1
ATOM 841 O O . LEU A 1 107 ? -11.976 10.287 0.010 1.00 90.19 107 LEU A O 1
ATOM 845 N N . ARG A 1 108 ? -11.397 11.207 1.979 1.00 90.56 108 ARG A N 1
ATOM 846 C CA . ARG A 1 108 ? -12.306 12.359 1.858 1.00 90.56 108 ARG A CA 1
ATOM 847 C C . ARG A 1 108 ? -11.858 13.301 0.746 1.00 90.56 108 ARG A C 1
ATOM 849 O O . ARG A 1 108 ? -12.695 13.694 -0.059 1.00 90.56 108 ARG A O 1
ATOM 856 N N . GLU A 1 109 ? -10.564 13.594 0.673 1.00 88.62 109 GLU A N 1
ATOM 857 C CA . GLU A 1 109 ? -9.966 14.425 -0.377 1.00 88.62 109 GLU A CA 1
ATOM 858 C C . GLU A 1 109 ? -10.143 13.801 -1.770 1.00 88.62 109 GLU A C 1
ATOM 860 O O . GLU A 1 109 ? -10.649 14.438 -2.692 1.00 88.62 109 GLU A O 1
ATOM 865 N N . PHE A 1 110 ? -9.846 12.509 -1.932 1.00 86.69 110 PHE A N 1
ATOM 866 C CA . PHE A 1 110 ? -10.081 11.835 -3.210 1.00 86.69 110 PHE A CA 1
ATOM 867 C C . PHE A 1 110 ? -11.561 11.836 -3.596 1.00 86.69 110 PHE A C 1
ATOM 869 O O . PHE A 1 110 ? -11.900 12.024 -4.762 1.00 86.69 110 PHE A O 1
ATOM 876 N N . ARG A 1 111 ? -12.472 11.689 -2.631 1.00 87.81 111 ARG A N 1
ATOM 877 C CA . ARG A 1 111 ? -13.908 11.794 -2.910 1.00 87.81 111 ARG A CA 1
ATOM 878 C C . ARG A 1 111 ? -14.344 13.192 -3.322 1.00 87.81 111 ARG A C 1
ATOM 880 O O . ARG A 1 111 ? -15.328 13.269 -4.042 1.00 87.81 111 ARG A O 1
ATOM 887 N N . SER A 1 112 ? -13.691 14.268 -2.887 1.00 88.12 112 SER A N 1
ATOM 888 C CA . SER A 1 112 ? -14.027 15.607 -3.386 1.00 88.12 112 SER A CA 1
ATOM 889 C C . SER A 1 112 ? -13.507 15.830 -4.804 1.00 88.12 112 SER A C 1
ATOM 891 O O . SER A 1 112 ? -14.189 16.466 -5.596 1.00 88.12 112 SER A O 1
ATOM 893 N N . ILE A 1 113 ? -12.345 15.265 -5.143 1.00 86.56 113 ILE A N 1
ATOM 894 C CA . ILE A 1 113 ? -11.738 15.403 -6.476 1.00 86.56 113 ILE A CA 1
ATOM 895 C C . ILE A 1 113 ? -12.502 14.586 -7.532 1.00 86.56 113 ILE A C 1
ATOM 897 O O . ILE A 1 113 ? -12.810 15.104 -8.597 1.00 86.56 113 ILE A O 1
ATOM 901 N N . TYR A 1 114 ? -12.831 13.323 -7.240 1.00 78.31 114 TYR A N 1
ATOM 902 C CA . TYR A 1 114 ? -13.403 12.378 -8.216 1.00 78.31 114 TYR A CA 1
ATOM 903 C C . TYR A 1 114 ? -14.939 12.282 -8.205 1.00 78.31 114 TYR A C 1
ATOM 905 O O . TYR A 1 114 ? -15.500 11.401 -8.852 1.00 78.31 114 TYR A O 1
ATOM 913 N N . ARG A 1 115 ? -15.635 13.109 -7.415 1.00 67.75 115 ARG A N 1
ATOM 914 C CA . ARG A 1 115 ? -17.113 13.171 -7.409 1.00 67.75 115 ARG A CA 1
ATOM 915 C C . ARG A 1 115 ? -17.658 14.258 -8.354 1.00 67.75 115 ARG A C 1
ATOM 917 O O . ARG A 1 115 ? -18.872 14.436 -8.418 1.00 67.75 115 ARG A O 1
ATOM 924 N N . HIS A 1 116 ? -16.776 14.948 -9.076 1.00 44.84 116 HIS A N 1
ATOM 925 C CA . HIS A 1 116 ? -17.097 15.705 -10.288 1.00 44.84 116 HIS A CA 1
ATOM 926 C C . HIS A 1 116 ? -17.005 14.797 -11.514 1.00 44.84 116 HIS A C 1
ATOM 928 O O . HIS A 1 116 ? -17.840 14.988 -12.423 1.00 44.84 116 HIS A O 1
#